Protein AF-A0AA39UEC3-F1 (afdb_monomer_lite)

Radius of gyration: 14.48 Å; chains: 1; bounding box: 34×29×35 Å

Foldseek 3Di:
DDPVVLVVVVVVQADPNDRPDPPDDFQWKQQLVVLAIDGVVVVDDLEEEAEPPVPDPVQWDWCQDVRHPSQFTFTDGPPDDPNVVSVVSVVVVRRIYHYVRVGQDDPGGNCVVVSVVD

Organism: NCBI:txid153914

Secondary structure (DSSP, 8-state):
--HHHHHHHHHHHEETTEE--TT---SEEEETTTTEEEEGGG--S-EEEE--TTS-GGGEEEEE-GGGTTSSEEEEETT--HHHHHHHHHHTT-SEEEEGGGSS----STTGGGGG--

pLDDT: mean 74.7, std 12.18, range [46.53, 94.25]

Structure (mmCIF, N/CA/C/O backbone):
data_AF-A0AA39UEC3-F1
#
_entry.id   AF-A0AA39UEC3-F1
#
loop_
_atom_site.group_PDB
_atom_site.id
_atom_site.type_symbol
_atom_site.label_atom_id
_atom_site.label_alt_id
_atom_site.label_comp_id
_atom_site.label_asym_id
_atom_site.label_entity_id
_atom_site.label_seq_id
_atom_site.pdbx_PDB_ins_code
_atom_site.Cartn_x
_atom_site.Cartn_y
_atom_site.Cartn_z
_atom_site.occupancy
_atom_site.B_iso_or_equiv
_atom_site.auth_seq_id
_atom_site.auth_comp_id
_atom_site.auth_asym_id
_atom_site.auth_atom_id
_atom_site.pdbx_PDB_model_num
ATOM 1 N N . MET A 1 1 ? 16.848 -2.852 -11.023 1.00 57.97 1 MET A N 1
ATOM 2 C CA . MET A 1 1 ? 16.134 -3.231 -12.263 1.00 57.97 1 MET A CA 1
ATOM 3 C C . MET A 1 1 ? 15.668 -1.946 -12.928 1.00 57.97 1 MET A C 1
ATOM 5 O O . MET A 1 1 ? 15.148 -1.088 -12.223 1.00 57.97 1 MET A O 1
ATOM 9 N N . ARG A 1 2 ? 15.930 -1.761 -14.227 1.00 65.50 2 ARG A N 1
ATOM 10 C CA . ARG A 1 2 ? 15.543 -0.544 -14.968 1.00 65.50 2 ARG A CA 1
ATOM 11 C C . ARG A 1 2 ? 14.029 -0.569 -15.239 1.00 65.50 2 ARG A C 1
ATOM 13 O O . ARG A 1 2 ? 13.478 -1.644 -15.451 1.00 65.50 2 ARG A O 1
ATOM 20 N N . GLU A 1 3 ? 13.353 0.582 -15.247 1.00 64.06 3 GLU A N 1
ATOM 21 C CA . GLU A 1 3 ? 11.885 0.683 -15.422 1.00 64.06 3 GLU A CA 1
ATOM 22 C C . GLU A 1 3 ? 11.361 -0.120 -16.630 1.00 64.06 3 GLU A C 1
ATOM 24 O O . GLU A 1 3 ? 10.384 -0.862 -16.533 1.00 64.06 3 GLU A O 1
ATOM 29 N N . GLU A 1 4 ? 12.069 -0.040 -17.760 1.00 64.88 4 GLU A N 1
ATOM 30 C CA . GLU A 1 4 ? 11.751 -0.786 -18.982 1.00 64.88 4 GLU A CA 1
ATOM 31 C C . GLU A 1 4 ? 11.859 -2.307 -18.818 1.00 64.88 4 GLU A C 1
ATOM 33 O O . GLU A 1 4 ? 11.086 -3.046 -19.424 1.00 64.88 4 GLU A O 1
ATOM 38 N N . GLU A 1 5 ? 12.804 -2.795 -18.014 1.00 67.81 5 GLU A N 1
ATOM 39 C CA . GLU A 1 5 ? 12.955 -4.227 -17.728 1.00 67.81 5 GLU A CA 1
ATOM 40 C C . GLU A 1 5 ? 11.812 -4.720 -16.843 1.00 67.81 5 GLU A C 1
ATOM 42 O O . GLU A 1 5 ? 11.275 -5.799 -17.088 1.00 67.81 5 GLU A O 1
ATOM 47 N N . GLY A 1 6 ? 11.389 -3.898 -15.875 1.00 66.00 6 GLY A N 1
ATOM 48 C CA . GLY A 1 6 ? 10.202 -4.149 -15.062 1.00 66.00 6 GLY A CA 1
ATOM 49 C C . GLY A 1 6 ? 8.944 -4.252 -15.925 1.00 66.00 6 GLY A C 1
ATOM 50 O O . GLY A 1 6 ? 8.229 -5.249 -15.850 1.00 66.00 6 GLY A O 1
ATOM 51 N N . ARG A 1 7 ? 8.709 -3.281 -16.818 1.00 65.19 7 ARG A N 1
ATOM 52 C CA . ARG A 1 7 ? 7.572 -3.312 -17.760 1.00 65.19 7 ARG A CA 1
ATOM 53 C C . ARG A 1 7 ? 7.614 -4.525 -18.700 1.00 65.19 7 ARG A C 1
ATOM 55 O O . ARG A 1 7 ? 6.593 -5.177 -18.899 1.00 65.19 7 ARG A O 1
ATOM 62 N N . LYS A 1 8 ? 8.788 -4.871 -19.245 1.00 69.19 8 LYS A N 1
ATOM 63 C CA . LYS A 1 8 ? 8.968 -6.053 -20.112 1.00 69.19 8 LYS A CA 1
ATOM 64 C C . LYS A 1 8 ? 8.734 -7.371 -19.371 1.00 69.19 8 LYS A C 1
ATOM 66 O O . LYS A 1 8 ? 8.179 -8.295 -19.959 1.00 69.19 8 LYS A O 1
ATOM 71 N N . MET A 1 9 ? 9.149 -7.465 -18.106 1.00 68.12 9 MET A N 1
ATOM 72 C CA . MET A 1 9 ? 8.862 -8.617 -17.247 1.00 68.12 9 MET A CA 1
ATOM 73 C C . MET A 1 9 ? 7.350 -8.766 -17.055 1.00 68.12 9 MET A C 1
ATOM 75 O O . MET A 1 9 ? 6.805 -9.833 -17.324 1.00 68.12 9 MET A O 1
ATOM 79 N N . TRP A 1 10 ? 6.654 -7.674 -16.738 1.00 62.91 10 TRP A N 1
ATOM 80 C CA . TRP A 1 10 ? 5.205 -7.682 -16.546 1.00 62.91 10 TRP A CA 1
ATOM 81 C C . TRP A 1 10 ? 4.393 -8.065 -17.784 1.00 62.91 10 TRP A C 1
ATOM 83 O O . TRP A 1 10 ? 3.437 -8.826 -17.654 1.00 62.91 10 TRP A O 1
ATOM 93 N N . GLY A 1 11 ? 4.807 -7.631 -18.977 1.00 63.53 11 GLY A N 1
ATOM 94 C CA . GLY A 1 11 ? 4.156 -8.022 -20.233 1.00 63.53 11 GLY A CA 1
ATOM 95 C C . GLY A 1 11 ? 4.302 -9.507 -20.598 1.00 63.53 11 GLY A C 1
ATOM 96 O O . GLY A 1 11 ? 3.562 -9.999 -21.439 1.00 63.53 11 GLY A O 1
ATOM 97 N N . ARG A 1 12 ? 5.245 -10.236 -19.984 1.00 64.88 12 ARG A N 1
ATOM 98 C CA . ARG A 1 12 ? 5.450 -11.683 -20.213 1.00 64.88 12 ARG A CA 1
ATOM 99 C C . ARG A 1 12 ? 4.743 -12.566 -19.187 1.00 64.88 12 ARG A C 1
ATOM 101 O O . ARG A 1 12 ? 4.506 -13.740 -19.451 1.00 64.88 12 ARG A O 1
ATOM 108 N N . VAL A 1 13 ? 4.462 -12.010 -18.013 1.00 62.03 13 VAL A N 1
ATOM 109 C CA . VAL A 1 13 ? 3.912 -12.726 -16.856 1.00 62.03 13 VAL A CA 1
ATOM 110 C C . VAL A 1 13 ? 2.395 -12.912 -16.956 1.00 62.03 13 VAL A C 1
ATOM 112 O O . VAL A 1 13 ? 1.859 -13.889 -16.431 1.00 62.03 13 VAL A O 1
ATOM 115 N N . LEU A 1 14 ? 1.705 -12.004 -17.650 1.00 63.31 14 LEU A N 1
ATOM 116 C CA . LEU A 1 14 ? 0.272 -12.095 -17.912 1.00 63.31 14 LEU A CA 1
ATOM 117 C C . LEU A 1 14 ? 0.031 -12.671 -19.305 1.00 63.31 14 LEU A C 1
ATOM 119 O O . LEU A 1 14 ? 0.352 -12.047 -20.312 1.00 63.31 14 LEU A O 1
ATOM 123 N N . VAL A 1 15 ? -0.551 -13.867 -19.361 1.00 62.66 15 VAL A N 1
ATOM 124 C CA . VAL A 1 15 ? -1.014 -14.486 -20.608 1.00 62.66 15 VAL A CA 1
ATOM 125 C C . VAL A 1 15 ? -2.502 -14.767 -20.449 1.00 62.66 15 VAL A C 1
ATOM 127 O O . VAL A 1 15 ? -2.882 -15.536 -19.567 1.00 62.66 15 VAL A O 1
ATOM 130 N N . HIS A 1 16 ? -3.341 -14.144 -21.282 1.00 59.75 16 HIS A N 1
ATOM 131 C CA . HIS A 1 16 ? -4.808 -14.215 -21.172 1.00 59.75 16 HIS A CA 1
ATOM 132 C C . HIS A 1 16 ? -5.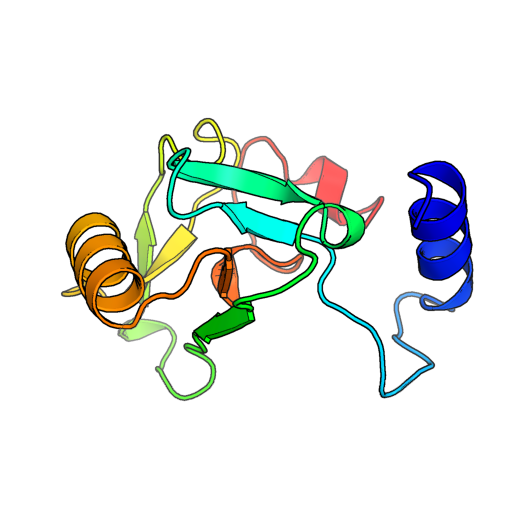312 -13.909 -19.744 1.00 59.75 16 HIS A C 1
ATOM 134 O O . HIS A 1 16 ? -6.045 -14.707 -19.159 1.00 59.75 16 HIS A O 1
ATOM 140 N N . ASP A 1 17 ? -4.838 -12.807 -19.148 1.00 59.66 17 ASP A N 1
ATOM 141 C CA . ASP A 1 17 ? -5.201 -12.334 -17.795 1.00 59.66 17 ASP A CA 1
ATOM 142 C C . ASP A 1 17 ? -4.878 -13.303 -16.645 1.00 59.66 17 ASP A C 1
ATOM 144 O O . ASP A 1 17 ? -5.354 -13.165 -15.512 1.00 59.66 17 ASP A O 1
ATOM 148 N N . ARG A 1 18 ? -4.035 -14.304 -16.915 1.00 56.81 18 ARG A N 1
ATOM 149 C CA . ARG A 1 18 ? -3.554 -15.264 -15.923 1.00 56.81 18 ARG A CA 1
ATOM 150 C C . ARG A 1 18 ? -2.068 -15.067 -15.694 1.00 56.81 18 ARG A C 1
ATOM 152 O O . ARG A 1 18 ? -1.284 -14.991 -16.638 1.00 56.81 18 ARG A O 1
ATOM 159 N N . MET A 1 19 ? -1.692 -15.039 -14.418 1.00 59.47 19 MET A N 1
ATOM 160 C CA . MET A 1 19 ? -0.294 -15.140 -14.018 1.00 59.47 19 MET A CA 1
ATOM 161 C C . MET A 1 19 ? 0.193 -16.545 -14.368 1.00 59.47 19 MET A C 1
ATOM 163 O O . MET A 1 19 ? -0.273 -17.526 -13.791 1.00 59.47 19 MET A O 1
ATOM 167 N N . THR A 1 20 ? 1.103 -16.650 -15.331 1.00 66.56 20 THR A N 1
ATOM 168 C CA . THR A 1 20 ? 1.677 -17.939 -15.750 1.00 66.56 20 THR A CA 1
ATOM 169 C C . THR A 1 20 ? 2.881 -18.344 -14.906 1.00 66.56 20 THR A C 1
ATOM 171 O O . THR A 1 20 ? 3.304 -19.498 -14.949 1.00 66.56 20 THR A O 1
ATOM 174 N N . THR A 1 21 ? 3.419 -17.413 -14.112 1.00 65.62 21 THR A N 1
ATOM 175 C CA . THR A 1 21 ? 4.611 -17.619 -13.289 1.00 65.62 21 THR A CA 1
ATOM 176 C C . THR A 1 21 ? 4.310 -17.510 -11.789 1.00 65.62 21 THR A C 1
ATOM 178 O O . THR A 1 21 ? 3.785 -16.487 -11.344 1.00 65.62 21 THR A O 1
ATOM 181 N N . PRO A 1 22 ? 4.701 -18.506 -10.972 1.00 62.78 22 PRO A N 1
ATOM 182 C CA . PRO A 1 22 ? 4.475 -18.485 -9.523 1.00 62.78 22 PRO A CA 1
ATOM 183 C C . PRO A 1 22 ? 5.329 -17.447 -8.774 1.00 62.78 22 PRO A C 1
ATOM 185 O O . PRO A 1 22 ? 4.993 -17.071 -7.657 1.00 62.78 22 PRO A O 1
ATOM 188 N N . HIS A 1 23 ? 6.406 -16.939 -9.381 1.00 68.31 23 HIS A N 1
ATOM 189 C CA . HIS A 1 23 ? 7.303 -15.935 -8.785 1.00 68.31 23 HIS A CA 1
ATOM 190 C C . HIS A 1 23 ? 7.086 -14.539 -9.362 1.00 68.31 23 HIS A C 1
ATOM 192 O O . HIS A 1 23 ? 8.030 -13.814 -9.672 1.0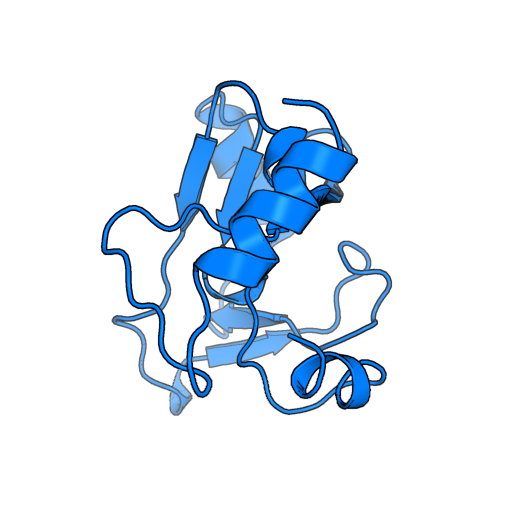0 68.31 23 HIS A O 1
ATOM 198 N N . THR A 1 24 ? 5.822 -14.178 -9.530 1.00 69.50 24 THR A N 1
ATOM 199 C CA . THR A 1 24 ? 5.439 -12.847 -9.983 1.00 69.50 24 THR A CA 1
ATOM 200 C C . THR A 1 24 ? 5.579 -11.876 -8.809 1.00 69.50 24 THR A C 1
ATOM 202 O O . THR A 1 24 ? 4.858 -12.036 -7.822 1.00 69.50 24 THR A O 1
ATOM 205 N N . PRO A 1 25 ? 6.506 -10.900 -8.853 1.00 71.88 25 PRO A N 1
ATOM 206 C CA . PRO A 1 25 ? 6.596 -9.900 -7.794 1.00 71.88 25 PRO A CA 1
ATOM 207 C C . PRO A 1 25 ? 5.315 -9.060 -7.764 1.00 71.88 25 PRO A C 1
ATOM 209 O O . PRO A 1 25 ? 4.583 -9.068 -8.738 1.00 71.88 25 PRO A O 1
ATOM 212 N N . PRO A 1 26 ? 4.999 -8.303 -6.711 1.00 75.00 26 PRO A N 1
ATOM 213 C CA . PRO A 1 26 ? 3.900 -7.341 -6.787 1.00 75.00 26 PRO A CA 1
ATOM 214 C C . PRO A 1 26 ? 4.219 -6.216 -7.785 1.00 75.00 26 PRO A C 1
ATOM 216 O O . PRO A 1 26 ? 5.382 -5.959 -8.074 1.00 75.00 26 PRO A O 1
ATOM 219 N N . ARG A 1 27 ? 3.213 -5.525 -8.342 1.00 75.56 27 ARG A N 1
ATOM 220 C CA . ARG A 1 27 ? 3.453 -4.354 -9.222 1.00 75.56 27 ARG A CA 1
ATOM 221 C C . ARG A 1 27 ? 3.705 -3.081 -8.441 1.00 75.56 27 ARG A C 1
ATOM 223 O O . ARG A 1 27 ? 4.516 -2.255 -8.856 1.00 75.56 27 ARG A O 1
ATOM 230 N N . ARG A 1 28 ? 2.992 -2.937 -7.328 1.00 79.88 28 ARG A N 1
ATOM 231 C CA . ARG A 1 28 ? 2.973 -1.752 -6.480 1.00 79.88 28 ARG A CA 1
ATOM 232 C C . ARG A 1 28 ? 3.441 -2.099 -5.082 1.00 79.88 28 ARG A C 1
ATOM 234 O O . ARG A 1 28 ? 3.113 -3.159 -4.555 1.00 79.88 28 ARG A O 1
ATOM 241 N N . MET A 1 29 ? 4.193 -1.178 -4.512 1.00 85.31 29 MET A N 1
ATOM 242 C CA . MET A 1 29 ? 4.684 -1.216 -3.147 1.00 85.31 29 MET A CA 1
ATOM 243 C C . MET A 1 29 ? 4.316 0.101 -2.481 1.00 85.31 29 MET A C 1
ATOM 245 O O . MET A 1 29 ? 4.346 1.155 -3.114 1.00 85.31 29 MET A O 1
ATOM 249 N N . TRP A 1 30 ? 3.985 0.048 -1.204 1.00 88.38 30 TRP A N 1
ATOM 250 C CA . TRP A 1 30 ? 3.886 1.220 -0.357 1.00 88.38 30 TRP A CA 1
ATOM 251 C C . TRP A 1 30 ? 5.277 1.576 0.149 1.00 88.38 30 TRP A C 1
ATOM 253 O O . TRP A 1 30 ? 5.886 0.803 0.884 1.00 88.38 30 TRP A O 1
ATOM 263 N N . ASP A 1 31 ? 5.783 2.729 -0.267 1.00 90.75 31 ASP A N 1
ATOM 264 C CA . ASP A 1 31 ? 6.942 3.375 0.339 1.00 90.75 31 ASP A CA 1
ATOM 265 C C . ASP A 1 31 ? 6.490 3.970 1.678 1.00 90.75 31 ASP A C 1
ATOM 267 O O . ASP A 1 31 ? 5.767 4.974 1.714 1.00 90.75 31 ASP A O 1
ATOM 271 N N . LEU A 1 32 ? 6.863 3.302 2.773 1.00 91.06 32 LEU A N 1
ATOM 272 C CA . LEU A 1 32 ? 6.427 3.660 4.121 1.00 91.06 32 LEU A CA 1
ATOM 273 C C . LEU A 1 32 ? 7.081 4.966 4.579 1.00 91.06 32 LEU A C 1
ATOM 275 O O . LEU A 1 32 ? 6.451 5.744 5.289 1.00 91.06 32 LEU A O 1
ATOM 279 N N . TYR A 1 33 ? 8.299 5.279 4.139 1.00 91.25 33 TYR A N 1
ATOM 280 C CA . TYR A 1 33 ? 8.968 6.526 4.515 1.00 91.25 33 TYR A CA 1
ATOM 281 C C . TYR A 1 33 ? 8.329 7.734 3.832 1.00 91.25 33 TYR A C 1
ATOM 283 O O . TYR A 1 33 ? 7.960 8.695 4.509 1.00 91.25 33 TYR A O 1
ATOM 291 N N . ALA A 1 34 ? 8.130 7.669 2.514 1.00 91.19 34 ALA A N 1
ATOM 292 C CA . ALA A 1 34 ? 7.538 8.765 1.746 1.00 91.19 34 ALA A CA 1
ATOM 293 C C . ALA A 1 34 ? 5.998 8.772 1.752 1.00 91.19 34 ALA A C 1
ATOM 295 O O . ALA A 1 34 ? 5.396 9.683 1.188 1.00 91.19 34 ALA A O 1
ATOM 296 N N . ASN A 1 35 ? 5.366 7.764 2.363 1.00 89.88 35 ASN A N 1
ATOM 297 C CA . ASN A 1 35 ? 3.919 7.545 2.383 1.00 89.88 35 ASN A CA 1
ATOM 298 C C . ASN A 1 35 ? 3.270 7.638 0.989 1.00 89.88 35 ASN A C 1
ATOM 300 O O . ASN A 1 35 ? 2.311 8.381 0.773 1.00 89.88 35 ASN A O 1
ATOM 304 N N . ARG A 1 36 ? 3.809 6.890 0.022 1.00 86.94 36 ARG A N 1
ATOM 305 C CA . ARG A 1 36 ? 3.319 6.887 -1.366 1.00 86.94 36 ARG A CA 1
ATOM 306 C C . ARG A 1 36 ? 3.356 5.499 -1.982 1.00 86.94 36 ARG A C 1
ATOM 308 O O . ARG A 1 36 ? 4.148 4.649 -1.583 1.00 86.94 36 ARG A O 1
ATOM 315 N N . VAL A 1 37 ? 2.549 5.289 -3.013 1.00 85.12 37 VAL A N 1
ATOM 316 C CA . VAL A 1 37 ? 2.638 4.083 -3.840 1.00 85.12 37 VAL A CA 1
ATOM 317 C C . VAL A 1 37 ? 3.747 4.238 -4.884 1.00 85.12 37 VAL A C 1
ATOM 319 O O . VAL A 1 37 ? 3.792 5.222 -5.619 1.00 85.12 37 VAL A O 1
ATOM 322 N N . VAL A 1 38 ? 4.632 3.247 -4.972 1.00 84.50 38 VAL A N 1
ATOM 323 C CA . VAL A 1 38 ? 5.707 3.148 -5.969 1.00 84.50 38 VAL A CA 1
ATOM 324 C C . VAL A 1 38 ? 5.633 1.819 -6.713 1.00 84.50 38 VAL A C 1
ATOM 326 O O . VAL A 1 38 ? 4.935 0.892 -6.306 1.00 84.50 38 VAL A O 1
ATOM 329 N N . LEU A 1 39 ? 6.368 1.708 -7.816 1.00 82.19 39 LEU A N 1
ATOM 330 C CA . LEU A 1 39 ? 6.477 0.461 -8.571 1.00 82.19 39 LEU A CA 1
ATOM 331 C C . LEU A 1 39 ? 7.493 -0.473 -7.905 1.00 82.19 39 LEU A C 1
ATOM 333 O O . LEU A 1 39 ? 8.504 -0.023 -7.370 1.00 82.19 39 LEU A O 1
ATOM 337 N N . TYR A 1 40 ? 7.245 -1.780 -7.948 1.00 80.19 40 TYR A N 1
ATOM 338 C CA . TYR A 1 40 ? 8.025 -2.768 -7.192 1.00 80.19 40 TYR A CA 1
ATOM 339 C C . TYR A 1 40 ? 9.531 -2.736 -7.435 1.00 80.19 40 TYR A C 1
ATOM 341 O O . TYR A 1 40 ? 10.297 -2.958 -6.504 1.00 80.19 40 TYR A O 1
ATOM 349 N N . TRP A 1 41 ? 9.984 -2.425 -8.651 1.00 80.56 41 TRP A N 1
ATOM 350 C CA . TRP A 1 41 ? 11.421 -2.383 -8.943 1.00 80.56 41 TRP A CA 1
ATOM 351 C C . TRP A 1 41 ? 12.169 -1.254 -8.222 1.00 80.56 41 TRP A C 1
ATOM 353 O O . TRP A 1 41 ? 13.398 -1.294 -8.195 1.00 80.56 41 TRP A O 1
ATOM 363 N N . VAL A 1 42 ? 11.449 -0.278 -7.654 1.00 82.94 42 VAL A N 1
ATOM 364 C CA . VAL A 1 42 ? 11.996 0.764 -6.769 1.00 82.94 42 VAL A CA 1
ATOM 365 C C . VAL A 1 42 ? 12.254 0.209 -5.359 1.00 82.94 42 VAL A C 1
ATOM 367 O O . VAL A 1 42 ? 13.162 0.664 -4.671 1.00 82.94 42 VAL A O 1
ATOM 370 N N . ALA A 1 43 ? 11.502 -0.811 -4.936 1.00 82.62 43 ALA A N 1
ATOM 371 C CA . ALA A 1 43 ? 11.618 -1.436 -3.622 1.00 82.62 43 ALA A CA 1
ATOM 372 C C . ALA A 1 43 ? 12.716 -2.516 -3.613 1.00 82.62 43 ALA A C 1
ATOM 374 O O . ALA A 1 43 ? 12.469 -3.697 -3.888 1.00 82.62 43 ALA A O 1
ATOM 375 N N . HIS A 1 44 ? 13.948 -2.105 -3.313 1.00 74.00 44 HIS A N 1
ATOM 376 C CA . HIS A 1 44 ? 15.122 -2.982 -3.340 1.00 74.00 44 HIS A CA 1
ATOM 377 C C . HIS A 1 44 ? 15.192 -3.946 -2.144 1.00 74.00 44 HIS A C 1
ATOM 379 O O . HIS A 1 44 ? 15.273 -5.160 -2.347 1.00 74.00 44 HIS A O 1
ATOM 385 N N . GLU A 1 45 ? 15.106 -3.422 -0.921 1.00 76.44 45 GLU A N 1
ATOM 386 C CA . GLU A 1 45 ? 15.293 -4.151 0.345 1.00 76.44 45 GLU A CA 1
ATOM 387 C C . GLU A 1 45 ? 14.214 -3.763 1.367 1.00 76.44 45 GLU A C 1
ATOM 389 O O . GLU A 1 45 ? 13.412 -2.874 1.100 1.00 76.44 45 GLU A O 1
ATOM 394 N N . GLY A 1 46 ? 14.142 -4.454 2.513 1.00 74.31 46 GLY A N 1
ATOM 395 C CA . GLY A 1 46 ? 13.190 -4.110 3.582 1.00 74.31 46 GLY A CA 1
ATOM 396 C C . GLY A 1 46 ? 11.722 -4.232 3.161 1.00 74.31 46 GLY A C 1
ATOM 397 O O . GLY A 1 46 ? 10.913 -3.360 3.479 1.00 74.31 46 GLY A O 1
ATOM 398 N N . ARG A 1 47 ? 11.402 -5.276 2.381 1.00 82.56 47 ARG A N 1
ATOM 399 C CA . ARG A 1 47 ? 10.054 -5.544 1.864 1.00 82.56 47 ARG A CA 1
ATOM 400 C C . ARG A 1 47 ? 9.276 -6.439 2.817 1.00 82.56 47 ARG A C 1
ATOM 402 O O . ARG A 1 47 ? 9.695 -7.566 3.069 1.00 82.56 47 ARG A O 1
ATOM 409 N N . CYS A 1 48 ? 8.102 -5.992 3.231 1.00 86.81 48 CYS A N 1
ATOM 410 C CA . CYS A 1 48 ? 7.153 -6.796 3.992 1.00 86.81 48 CYS A CA 1
ATOM 411 C C . CYS A 1 48 ? 5.865 -7.016 3.201 1.00 86.81 48 CYS A C 1
ATOM 413 O O . CYS A 1 48 ? 5.570 -6.274 2.268 1.00 86.81 48 CYS A O 1
ATOM 415 N N . ALA A 1 49 ? 5.102 -8.041 3.569 1.00 83.88 49 ALA A N 1
ATOM 416 C CA . ALA A 1 49 ? 3.792 -8.325 3.002 1.00 83.88 49 ALA A CA 1
ATOM 417 C C . ALA A 1 49 ? 2.729 -8.194 4.095 1.00 83.88 49 ALA A C 1
ATOM 419 O O . ALA A 1 49 ? 2.870 -8.775 5.167 1.00 83.88 49 ALA A O 1
ATOM 420 N N . ILE A 1 50 ? 1.666 -7.457 3.803 1.00 81.75 50 ILE A N 1
ATOM 421 C CA . ILE A 1 50 ? 0.480 -7.311 4.639 1.00 81.75 50 ILE A CA 1
ATOM 422 C C . ILE A 1 50 ? -0.684 -7.878 3.828 1.00 81.75 50 ILE A C 1
ATOM 424 O O . ILE A 1 50 ? -0.978 -7.404 2.728 1.00 81.75 50 ILE A O 1
ATOM 428 N N . SER A 1 51 ? -1.321 -8.926 4.348 1.00 78.06 51 SER A N 1
ATOM 429 C CA . SER A 1 51 ? -2.412 -9.621 3.665 1.00 78.06 51 SER A CA 1
ATOM 430 C C . SER A 1 51 ? -3.691 -9.582 4.489 1.00 78.06 51 SER A C 1
ATOM 432 O O . SER A 1 51 ? -3.685 -9.911 5.676 1.00 78.06 51 SER A O 1
ATOM 434 N N . HIS A 1 52 ? -4.793 -9.246 3.821 1.00 74.44 52 HIS A N 1
ATOM 435 C CA . HIS A 1 52 ? -6.150 -9.322 4.350 1.00 74.44 52 HIS A CA 1
ATOM 436 C C . HIS A 1 52 ? -6.909 -10.531 3.792 1.00 74.44 52 HIS A C 1
ATOM 438 O O . HIS A 1 52 ? -8.108 -10.649 4.015 1.00 74.44 52 HIS A O 1
ATOM 444 N N . ALA A 1 53 ? -6.231 -11.465 3.112 1.00 72.88 53 ALA A N 1
ATOM 445 C CA . ALA A 1 53 ? -6.855 -12.610 2.444 1.00 72.88 53 ALA A CA 1
ATOM 446 C C . ALA A 1 53 ? -7.706 -13.497 3.374 1.00 72.88 53 ALA A C 1
ATOM 448 O O . ALA A 1 53 ? -8.625 -14.161 2.905 1.00 72.88 53 ALA A O 1
ATOM 449 N N . TRP A 1 54 ? -7.420 -13.496 4.678 1.00 75.69 54 TRP A N 1
ATOM 450 C CA . TRP A 1 54 ? -8.161 -14.250 5.692 1.00 75.69 54 TRP A CA 1
ATOM 451 C C . TRP A 1 54 ? -9.357 -13.487 6.295 1.00 75.69 54 TRP A C 1
ATOM 453 O O . TRP A 1 54 ? -10.155 -14.087 7.009 1.00 75.69 54 TRP A O 1
ATOM 463 N N . VAL A 1 55 ? -9.488 -12.183 6.028 1.00 78.00 55 VAL A N 1
ATOM 464 C CA . VAL A 1 55 ? -10.544 -11.314 6.575 1.00 78.00 55 VAL A CA 1
ATOM 465 C C . VAL A 1 55 ? -11.788 -11.399 5.688 1.00 78.00 55 VAL A C 1
ATOM 467 O O . VAL A 1 55 ? -11.668 -11.292 4.472 1.00 78.00 55 VAL A O 1
ATOM 470 N N . ASP A 1 56 ? -1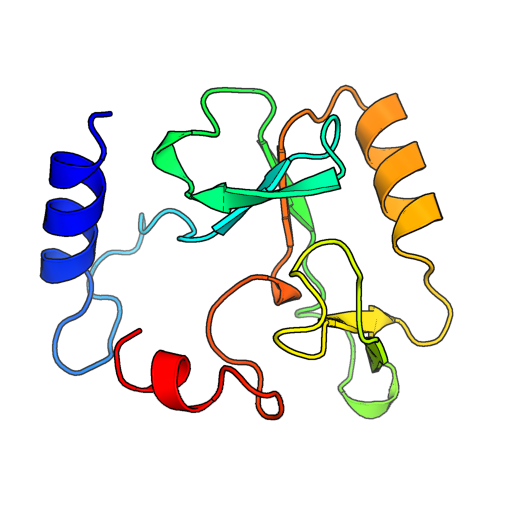2.980 -11.564 6.255 1.00 83.00 56 ASP A N 1
ATOM 471 C CA . ASP A 1 56 ? -14.249 -11.577 5.505 1.00 83.00 56 ASP A CA 1
ATOM 472 C C . ASP A 1 56 ? -14.539 -10.194 4.888 1.00 83.00 56 ASP A C 1
ATOM 474 O O . ASP A 1 56 ? -14.205 -9.170 5.480 1.00 83.00 56 ASP A O 1
ATOM 478 N N . GLU A 1 57 ? -15.165 -10.136 3.710 1.00 79.25 57 GLU A N 1
ATOM 479 C CA . GLU A 1 57 ? -15.532 -8.873 3.047 1.00 79.25 57 GLU A CA 1
ATOM 480 C C . GLU A 1 57 ? -16.371 -7.964 3.947 1.00 79.25 57 GLU A C 1
ATOM 482 O O . GLU A 1 57 ? -16.168 -6.751 3.960 1.00 79.25 57 GLU A O 1
ATOM 487 N N . LYS A 1 58 ? -17.264 -8.537 4.764 1.00 85.19 58 LYS A N 1
ATOM 488 C CA . LYS A 1 58 ? -18.098 -7.764 5.693 1.00 85.19 58 LYS A CA 1
ATOM 489 C C . LYS A 1 58 ? -17.290 -7.074 6.792 1.00 85.19 58 LYS A C 1
ATOM 491 O O . LYS A 1 58 ? -17.814 -6.158 7.417 1.00 85.19 58 LYS A O 1
ATOM 496 N N . ASP A 1 59 ? -16.061 -7.512 7.041 1.00 85.38 59 ASP A N 1
ATOM 497 C CA . ASP A 1 59 ? -15.167 -6.984 8.074 1.00 85.38 59 ASP A CA 1
ATOM 498 C C . ASP A 1 59 ? -14.083 -6.071 7.468 1.00 85.38 59 ASP A C 1
ATOM 500 O O . ASP A 1 59 ? -13.265 -5.486 8.186 1.00 85.38 59 ASP A O 1
ATOM 504 N N . ARG A 1 60 ? -14.112 -5.895 6.140 1.00 83.25 60 ARG A N 1
ATOM 505 C CA . ARG A 1 60 ? -13.307 -4.926 5.396 1.00 83.25 60 ARG A CA 1
ATOM 506 C C . ARG A 1 60 ? -14.106 -3.635 5.182 1.00 83.25 60 ARG A C 1
ATOM 508 O O . ARG A 1 60 ? -15.333 -3.642 5.084 1.00 83.25 60 ARG A O 1
ATOM 515 N N . GLY A 1 61 ? -13.410 -2.509 5.152 1.00 79.75 61 GLY A N 1
ATOM 516 C CA . GLY A 1 61 ? -13.944 -1.186 4.862 1.00 79.75 61 GLY A CA 1
ATOM 517 C C . GLY A 1 61 ? -13.061 -0.474 3.848 1.00 79.75 61 GLY A C 1
ATOM 518 O O . GLY A 1 61 ? -11.842 -0.481 3.974 1.00 79.75 61 GLY A O 1
ATOM 519 N N . ASP A 1 62 ? -13.682 0.139 2.848 1.00 78.81 62 ASP A N 1
ATOM 520 C CA . ASP A 1 62 ? -12.999 0.841 1.765 1.00 78.81 62 ASP A CA 1
ATOM 521 C C . ASP A 1 62 ? -12.639 2.273 2.171 1.00 78.81 62 ASP A C 1
ATOM 523 O O . ASP A 1 62 ? -13.514 3.112 2.399 1.00 78.81 62 ASP A O 1
ATOM 527 N N . VAL A 1 63 ? -11.341 2.572 2.247 1.00 79.12 63 VAL A N 1
ATOM 528 C CA . VAL A 1 63 ? -10.836 3.881 2.678 1.00 79.12 63 VAL A CA 1
ATOM 529 C C . VAL A 1 63 ? -10.145 4.595 1.522 1.00 79.12 63 VAL A C 1
ATOM 531 O O . VAL A 1 63 ? -9.208 4.086 0.913 1.00 79.12 63 VAL A O 1
ATOM 534 N N . MET A 1 64 ? -10.572 5.821 1.222 1.00 81.19 64 MET A N 1
ATOM 535 C CA . MET A 1 64 ? -9.877 6.675 0.254 1.00 81.19 64 MET A CA 1
ATOM 536 C C . MET A 1 64 ? -8.633 7.283 0.899 1.00 81.19 64 MET A C 1
ATOM 538 O O . MET A 1 64 ? -8.742 8.087 1.825 1.00 81.19 64 MET A O 1
ATOM 542 N N . THR A 1 65 ? -7.449 6.950 0.387 1.00 77.38 65 THR A N 1
ATOM 543 C CA . THR A 1 65 ? -6.184 7.353 1.018 1.00 77.38 65 THR A CA 1
ATOM 544 C C . THR A 1 65 ? -5.457 8.429 0.213 1.00 77.38 65 THR A C 1
ATOM 546 O O . THR A 1 65 ? -5.474 8.417 -1.018 1.00 77.38 65 THR A O 1
ATOM 549 N N . PRO A 1 66 ? -4.762 9.376 0.863 1.00 79.19 66 PRO A N 1
ATOM 550 C CA . PRO A 1 66 ? -3.818 10.249 0.168 1.00 79.19 66 PRO A CA 1
ATOM 551 C C . PRO A 1 66 ? -2.632 9.484 -0.441 1.00 79.19 66 PRO A C 1
ATOM 553 O O . PRO A 1 66 ? -2.070 9.932 -1.437 1.00 79.19 66 PRO A O 1
ATOM 556 N N . THR A 1 67 ? -2.279 8.320 0.114 1.00 80.00 67 THR A N 1
ATOM 557 C CA . THR A 1 67 ? -1.141 7.480 -0.296 1.00 80.00 67 THR A CA 1
ATOM 558 C C . THR A 1 67 ? -1.184 7.080 -1.773 1.00 80.00 67 THR A C 1
ATOM 560 O O . THR A 1 67 ? -0.142 7.026 -2.430 1.00 80.00 67 THR A O 1
ATOM 563 N N . ASN A 1 68 ? -2.380 6.833 -2.317 1.00 74.44 68 ASN A N 1
ATOM 564 C CA . ASN A 1 68 ? -2.602 6.565 -3.742 1.00 74.44 68 ASN A CA 1
ATOM 565 C C . ASN A 1 68 ? -3.223 7.761 -4.492 1.00 74.44 68 ASN A C 1
ATOM 567 O O . ASN A 1 68 ? -3.828 7.591 -5.551 1.00 74.44 68 ASN A O 1
ATOM 571 N N . GLY A 1 69 ? -3.125 8.970 -3.928 1.00 77.12 69 GLY A N 1
ATOM 572 C CA . GLY A 1 69 ? -3.714 10.180 -4.499 1.00 77.12 69 GLY A CA 1
ATO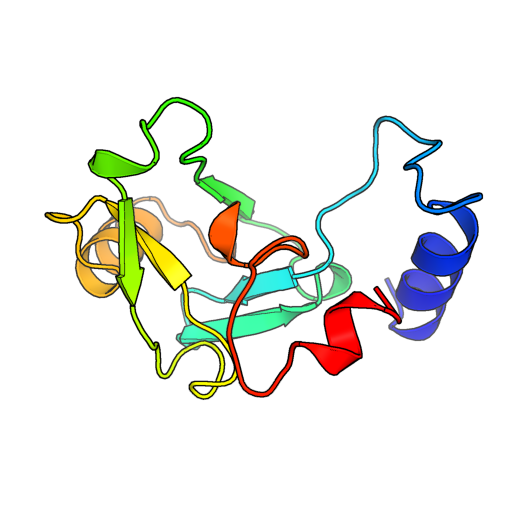M 573 C C . GLY A 1 69 ? -5.244 10.166 -4.546 1.00 77.12 69 GLY A C 1
ATOM 574 O O . GLY A 1 69 ? -5.823 10.872 -5.367 1.00 77.12 69 GLY A O 1
ATOM 575 N N . LYS A 1 70 ? -5.906 9.361 -3.702 1.00 76.19 70 LYS A N 1
ATOM 576 C CA . LYS A 1 70 ? -7.352 9.092 -3.745 1.00 76.19 70 LYS A CA 1
ATOM 577 C C . LYS A 1 70 ? -7.812 8.544 -5.105 1.00 76.19 70 LYS A C 1
ATOM 579 O O . LYS A 1 70 ? -8.937 8.803 -5.532 1.00 76.19 70 LYS A O 1
ATOM 584 N N . GLY A 1 71 ? -6.946 7.811 -5.805 1.00 73.19 71 GLY A N 1
ATOM 585 C CA . GLY A 1 71 ? -7.263 7.229 -7.112 1.00 73.19 71 GLY A CA 1
ATOM 586 C C . GLY A 1 71 ? -8.253 6.063 -7.030 1.00 73.19 71 GLY A C 1
ATOM 587 O O . GLY A 1 71 ? -9.080 5.890 -7.926 1.00 73.19 71 GLY A O 1
ATOM 588 N N . TRP A 1 72 ? -8.187 5.293 -5.943 1.00 74.50 72 TRP A N 1
ATOM 589 C CA . TRP A 1 72 ? -9.041 4.136 -5.662 1.00 74.50 72 TRP A CA 1
ATOM 590 C C . TRP A 1 72 ? -9.203 3.938 -4.139 1.00 74.50 72 TRP A C 1
ATOM 592 O O . TRP A 1 72 ? -8.354 4.422 -3.378 1.00 74.50 72 TRP A O 1
ATOM 602 N N . PRO A 1 73 ? -10.282 3.292 -3.666 1.00 76.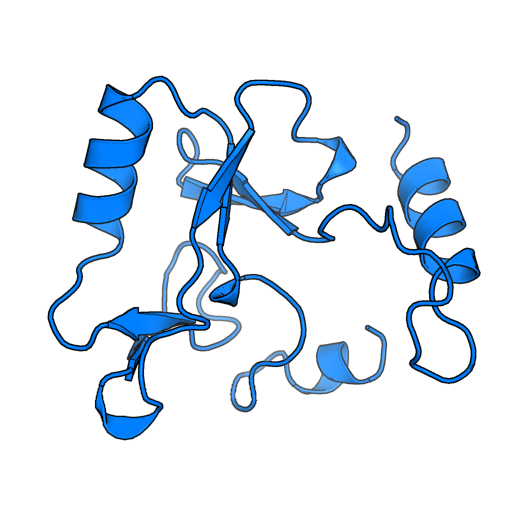50 73 PRO A N 1
ATOM 603 C CA . PRO A 1 73 ? -10.419 2.904 -2.271 1.00 76.50 73 PRO A CA 1
ATOM 604 C C . PRO A 1 73 ? -9.418 1.806 -1.924 1.00 76.50 73 PRO A C 1
ATOM 606 O O . PRO A 1 73 ? -9.105 0.963 -2.753 1.00 76.50 73 PRO A O 1
ATOM 609 N N . VAL A 1 74 ? -8.915 1.835 -0.695 1.00 77.44 74 VAL A N 1
ATOM 610 C CA . VAL A 1 74 ? -8.020 0.838 -0.115 1.00 77.44 74 VAL A CA 1
ATOM 611 C C . VAL A 1 74 ? -8.820 0.105 0.969 1.00 77.44 74 VAL A C 1
ATOM 613 O O . VAL A 1 74 ? -9.126 0.729 1.984 1.00 77.44 74 VAL A O 1
ATOM 616 N N . PRO A 1 75 ? -9.205 -1.167 0.793 1.00 76.88 75 PRO A N 1
ATOM 617 C CA . PRO A 1 75 ? -9.863 -1.949 1.813 1.00 76.88 75 PRO A CA 1
ATOM 618 C C . PRO A 1 75 ? -8.907 -2.184 2.965 1.00 76.88 75 PRO A C 1
ATOM 620 O O . PRO A 1 75 ? -7.806 -2.703 2.820 1.00 76.88 75 PRO A O 1
ATOM 623 N N . VAL A 1 76 ? -9.358 -1.799 4.135 1.00 79.31 76 VAL A N 1
ATOM 624 C CA . VAL A 1 76 ? -8.681 -1.987 5.408 1.00 79.31 76 VAL A CA 1
ATOM 625 C C . VAL A 1 76 ? -9.638 -2.773 6.291 1.00 79.31 76 VAL A C 1
ATOM 627 O O . VAL A 1 76 ? -10.831 -2.851 6.004 1.00 79.31 76 VAL A O 1
ATOM 630 N N . LEU A 1 77 ? -9.162 -3.387 7.369 1.00 81.56 77 LEU A N 1
ATOM 631 C CA . LEU A 1 77 ? -10.099 -3.836 8.404 1.00 81.56 77 LEU A CA 1
ATOM 632 C C . LEU A 1 77 ? -10.891 -2.619 8.897 1.00 81.56 77 LEU A C 1
ATOM 634 O O . LEU A 1 77 ? -10.312 -1.548 9.051 1.00 81.56 77 LEU A O 1
ATOM 638 N N . LYS A 1 78 ? -12.196 -2.776 9.141 1.00 81.56 78 LYS A N 1
ATOM 639 C CA . LYS A 1 78 ? -13.073 -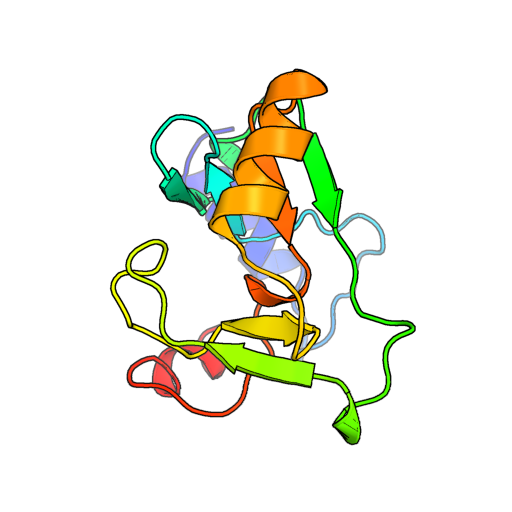1.658 9.544 1.00 81.56 78 LYS A CA 1
ATOM 640 C C . LYS A 1 78 ? -12.556 -0.862 10.746 1.00 81.56 78 LYS A C 1
ATOM 642 O O . LYS A 1 78 ? -12.782 0.341 10.812 1.00 81.56 78 LYS A O 1
ATOM 647 N N . ASP A 1 79 ? -11.833 -1.532 11.637 1.00 80.19 79 ASP A N 1
ATOM 648 C CA . ASP A 1 79 ? -11.266 -0.949 12.853 1.00 80.19 79 ASP A CA 1
ATOM 649 C C . ASP A 1 79 ? -9.749 -0.691 12.754 1.00 80.19 79 ASP A C 1
ATOM 651 O O . ASP A 1 79 ? -9.109 -0.364 13.752 1.00 80.19 79 ASP A O 1
ATOM 655 N N . ALA A 1 80 ? -9.146 -0.864 11.573 1.00 81.06 80 ALA A N 1
ATOM 656 C CA . ALA A 1 80 ? -7.723 -0.630 11.359 1.00 81.06 80 ALA A CA 1
ATOM 657 C C . ALA A 1 80 ? -7.454 0.735 10.724 1.00 81.06 80 ALA A C 1
ATOM 659 O O . ALA A 1 80 ? -8.110 1.149 9.770 1.00 81.06 80 ALA A O 1
ATOM 660 N N . ASP A 1 81 ? -6.410 1.391 11.221 1.00 84.38 81 ASP A N 1
ATOM 661 C CA . ASP A 1 81 ? -5.901 2.650 10.691 1.00 84.38 81 ASP A CA 1
ATOM 662 C C . ASP A 1 81 ? -4.598 2.397 9.920 1.00 84.38 81 ASP A C 1
ATOM 664 O O . ASP A 1 81 ? -3.648 1.808 10.446 1.00 84.38 81 ASP A O 1
ATOM 668 N N . LEU A 1 82 ? -4.544 2.852 8.667 1.00 82.75 82 LEU A N 1
ATOM 669 C CA . LEU A 1 82 ? -3.346 2.747 7.839 1.00 82.75 82 LEU A CA 1
ATOM 670 C C . LEU A 1 82 ? -2.166 3.521 8.432 1.00 82.75 82 LEU A C 1
ATOM 672 O O . LEU A 1 82 ? -1.036 3.062 8.297 1.00 82.75 82 LEU A O 1
ATOM 676 N N . ASP A 1 83 ? -2.389 4.637 9.123 1.00 87.94 83 ASP A N 1
ATOM 677 C CA . ASP A 1 83 ? -1.300 5.387 9.752 1.00 87.94 83 ASP A CA 1
ATOM 678 C C . ASP A 1 83 ? -0.710 4.631 10.955 1.00 87.94 83 ASP A C 1
ATOM 680 O O . ASP A 1 83 ? 0.511 4.635 11.154 1.00 87.94 83 ASP A O 1
ATOM 684 N N . LEU A 1 84 ? -1.543 3.899 11.705 1.00 89.69 84 LEU A N 1
ATOM 685 C CA . LEU A 1 84 ? -1.074 2.991 12.758 1.00 89.69 84 LEU A CA 1
ATOM 686 C C . LEU A 1 84 ? -0.315 1.807 12.161 1.00 89.69 84 LEU A C 1
ATOM 688 O O . LEU A 1 84 ? 0.802 1.528 12.589 1.00 89.69 84 LEU A O 1
ATOM 692 N N . ILE A 1 85 ? -0.862 1.168 11.121 1.00 87.62 85 ILE A N 1
ATOM 693 C CA . ILE A 1 85 ? -0.175 0.088 10.398 1.00 87.62 85 ILE A CA 1
ATOM 694 C C . ILE A 1 85 ? 1.189 0.577 9.906 1.00 87.62 85 ILE A C 1
ATOM 696 O O . ILE A 1 85 ? 2.199 -0.082 10.126 1.00 87.62 85 ILE A O 1
ATOM 700 N N . ARG A 1 86 ? 1.251 1.753 9.279 1.00 90.25 86 ARG A N 1
ATOM 701 C CA . ARG A 1 86 ? 2.501 2.354 8.807 1.00 90.25 86 ARG A CA 1
ATOM 702 C C . ARG A 1 86 ? 3.501 2.541 9.944 1.00 90.25 86 ARG A C 1
ATOM 704 O O . ARG A 1 86 ? 4.670 2.210 9.769 1.00 90.25 86 ARG A O 1
ATOM 711 N N . THR A 1 87 ? 3.048 3.072 11.077 1.00 93.56 87 THR A N 1
ATOM 712 C CA . THR A 1 87 ? 3.888 3.308 12.258 1.00 93.56 87 THR A CA 1
ATOM 713 C C . THR A 1 87 ? 4.471 2.000 12.786 1.00 93.56 87 THR A C 1
ATOM 715 O O . THR A 1 87 ? 5.681 1.908 12.971 1.00 93.56 87 THR A O 1
ATOM 718 N N . GLU A 1 88 ? 3.647 0.963 12.937 1.00 92.94 88 GLU A N 1
ATOM 719 C CA . GLU A 1 88 ? 4.106 -0.359 13.376 1.00 92.94 88 GLU A CA 1
ATOM 720 C C . GLU A 1 88 ? 5.100 -0.979 12.389 1.00 92.94 88 GLU A C 1
ATOM 722 O O . GLU A 1 88 ? 6.145 -1.496 12.780 1.00 92.94 88 GLU A O 1
ATOM 727 N N . MET A 1 89 ? 4.841 -0.866 11.086 1.00 91.06 89 MET A N 1
ATOM 728 C CA . MET A 1 89 ? 5.751 -1.381 10.062 1.00 91.06 89 MET A CA 1
ATOM 729 C C . MET A 1 89 ? 7.101 -0.650 10.076 1.00 91.06 89 MET A C 1
ATOM 731 O O . MET A 1 89 ? 8.143 -1.292 9.954 1.00 91.06 89 MET A O 1
ATOM 735 N N . LEU A 1 90 ? 7.101 0.672 10.276 1.00 92.69 90 LEU A N 1
ATOM 736 C CA . LEU A 1 90 ? 8.326 1.464 10.428 1.00 92.69 90 LEU A CA 1
ATOM 737 C C . LEU A 1 90 ? 9.097 1.094 11.705 1.00 92.69 90 LEU A C 1
ATOM 739 O O . LEU A 1 90 ? 10.323 1.020 11.662 1.00 92.69 90 LEU A O 1
ATOM 743 N N . ASN A 1 91 ? 8.403 0.805 12.811 1.00 94.25 91 ASN A N 1
ATOM 744 C CA . ASN A 1 91 ? 9.025 0.308 14.047 1.00 94.25 91 ASN A CA 1
ATOM 745 C C . ASN A 1 91 ? 9.694 -1.064 13.853 1.00 94.25 91 ASN A C 1
ATOM 747 O O . ASN A 1 91 ? 10.675 -1.373 14.524 1.00 94.25 91 ASN A O 1
ATOM 751 N N . HIS A 1 92 ? 9.195 -1.865 12.909 1.00 91.00 92 HIS A N 1
ATOM 752 C CA . HIS A 1 92 ? 9.796 -3.126 12.471 1.00 91.00 92 HIS A CA 1
ATOM 753 C C . HIS A 1 92 ? 10.833 -2.967 11.343 1.00 91.00 92 HIS A C 1
ATOM 755 O O . HIS A 1 92 ? 11.179 -3.949 10.687 1.00 91.00 92 HIS A O 1
ATOM 761 N N . GLU A 1 93 ? 11.329 -1.747 11.107 1.00 90.94 93 GLU A N 1
ATOM 762 C CA . GLU A 1 93 ? 12.345 -1.423 10.094 1.00 90.94 93 GLU A CA 1
ATOM 763 C C . GLU A 1 93 ? 11.919 -1.742 8.645 1.00 90.94 93 GLU A C 1
ATOM 765 O O . GLU A 1 93 ? 12.749 -1.827 7.733 1.00 90.94 93 GLU A O 1
ATOM 770 N N . ALA A 1 94 ? 10.614 -1.883 8.390 1.00 91.19 94 ALA A N 1
ATOM 771 C CA . ALA A 1 94 ? 10.106 -2.060 7.039 1.00 91.19 94 ALA A CA 1
ATOM 772 C C . ALA A 1 94 ? 10.210 -0.739 6.265 1.00 91.19 94 ALA A C 1
ATOM 774 O O . ALA A 1 94 ? 9.673 0.292 6.670 1.00 91.19 94 ALA A O 1
ATOM 775 N N . GLN A 1 95 ? 10.866 -0.774 5.105 1.00 92.19 95 GLN A N 1
ATOM 776 C CA . GLN A 1 95 ? 10.947 0.379 4.201 1.00 92.19 95 GLN A CA 1
ATOM 777 C C . GLN A 1 95 ? 9.813 0.362 3.180 1.00 92.19 95 GLN A C 1
ATOM 779 O O . GLN A 1 95 ? 9.230 1.398 2.857 1.00 92.19 95 GLN A O 1
ATOM 784 N N . TYR A 1 96 ? 9.486 -0.835 2.693 1.00 90.12 96 TYR A N 1
ATOM 785 C CA . TYR A 1 96 ? 8.456 -1.042 1.693 1.00 90.12 96 TYR A CA 1
ATOM 786 C C . TYR A 1 96 ? 7.487 -2.120 2.158 1.00 90.12 96 TYR A C 1
ATOM 788 O O . TYR A 1 96 ? 7.895 -3.202 2.574 1.00 90.12 96 TYR A O 1
ATOM 796 N N . ALA A 1 97 ? 6.194 -1.871 2.013 1.00 89.44 97 ALA A N 1
ATOM 797 C CA . ALA A 1 97 ? 5.173 -2.879 2.252 1.00 89.44 97 ALA A CA 1
ATOM 798 C C . ALA A 1 97 ? 4.431 -3.189 0.955 1.00 89.44 97 ALA A C 1
ATOM 800 O O . ALA A 1 97 ? 3.930 -2.299 0.270 1.00 89.44 97 ALA A O 1
ATOM 801 N N . TRP A 1 98 ? 4.344 -4.465 0.607 1.00 83.81 98 TRP A N 1
ATOM 802 C CA . TRP A 1 98 ? 3.269 -4.934 -0.239 1.00 83.81 98 TRP A CA 1
ATOM 803 C C . TRP A 1 98 ? 2.037 -5.068 0.636 1.00 83.81 98 TRP A C 1
ATOM 805 O O . TRP A 1 98 ? 2.045 -5.792 1.626 1.00 83.81 98 TRP A O 1
ATOM 815 N N . LEU A 1 99 ? 0.988 -4.367 0.264 1.00 74.56 99 LEU A N 1
ATOM 816 C CA . LEU A 1 99 ? -0.308 -4.482 0.890 1.00 74.56 99 LEU A CA 1
ATOM 817 C C . LEU A 1 99 ? -1.198 -5.125 -0.175 1.00 74.56 99 LEU A C 1
ATOM 819 O O . LEU A 1 99 ? -1.216 -4.615 -1.300 1.00 74.56 99 LEU A O 1
ATOM 823 N N . ASP A 1 100 ? -1.882 -6.241 0.126 1.00 69.69 100 ASP A N 1
ATOM 824 C CA . ASP A 1 100 ? -2.692 -6.940 -0.901 1.00 69.69 100 ASP A CA 1
ATOM 825 C C . ASP A 1 100 ? -3.669 -5.978 -1.594 1.00 69.69 100 ASP A C 1
ATOM 827 O O . ASP A 1 100 ? -3.913 -6.061 -2.800 1.00 69.69 100 ASP A O 1
ATOM 831 N N . VAL A 1 101 ? -4.050 -4.947 -0.840 1.00 55.69 101 VAL A N 1
ATOM 832 C CA . VAL A 1 101 ? -5.009 -3.920 -1.192 1.00 55.69 101 VAL A CA 1
ATOM 833 C C . VAL A 1 101 ? -4.441 -2.742 -1.993 1.00 55.69 101 VAL A C 1
ATOM 835 O O . VAL A 1 101 ? -5.164 -1.844 -2.403 1.00 55.69 101 VAL A O 1
ATOM 838 N N . LEU A 1 102 ? -3.137 -2.747 -2.276 1.00 57.69 102 LEU A N 1
ATOM 839 C CA . LEU A 1 102 ? -2.504 -1.846 -3.247 1.00 57.69 102 LEU A CA 1
ATOM 840 C C . LEU A 1 102 ? -2.224 -2.544 -4.588 1.00 57.69 102 LEU A C 1
ATOM 842 O O . LEU A 1 102 ? -1.639 -1.934 -5.489 1.00 57.69 102 LEU A O 1
ATOM 846 N N . CYS A 1 103 ? -2.638 -3.809 -4.736 1.00 60.81 103 CYS A N 1
ATOM 847 C CA . CYS A 1 103 ? -2.580 -4.572 -5.979 1.00 60.81 103 CYS A CA 1
ATOM 848 C C . CYS A 1 103 ? -3.958 -4.773 -6.644 1.00 60.81 103 CYS A C 1
ATOM 850 O O . CYS A 1 103 ? -5.024 -4.536 -6.086 1.00 60.81 103 CYS A O 1
ATOM 852 N N . LEU A 1 104 ? -3.878 -5.163 -7.913 1.00 50.16 104 LEU A N 1
ATOM 853 C CA . LEU A 1 104 ? -4.786 -4.855 -9.020 1.00 50.16 104 LEU A CA 1
ATOM 854 C C . LEU A 1 104 ? -6.049 -5.705 -9.086 1.00 50.16 104 LEU A C 1
ATOM 856 O O . LEU A 1 104 ? -6.207 -6.455 -10.041 1.00 50.16 104 LEU A O 1
ATOM 860 N N . ARG A 1 105 ? -6.944 -5.654 -8.099 1.00 51.03 105 ARG A N 1
ATOM 861 C CA . ARG A 1 105 ? -8.288 -6.261 -8.247 1.00 51.03 105 ARG A CA 1
ATOM 862 C C . ARG A 1 105 ? -9.402 -5.524 -7.519 1.00 51.03 105 ARG A C 1
ATOM 864 O O . ARG A 1 105 ? -10.467 -6.095 -7.307 1.00 51.03 105 ARG A O 1
ATOM 871 N N . GLN A 1 106 ? -9.176 -4.278 -7.134 1.00 56.53 106 GLN A N 1
ATOM 872 C CA . GLN A 1 106 ? -10.166 -3.557 -6.343 1.00 56.53 106 GLN A CA 1
ATOM 873 C C . GLN A 1 106 ? -11.166 -2.907 -7.269 1.00 56.53 106 GLN A C 1
ATOM 875 O O . GLN A 1 106 ? -10.773 -2.239 -8.218 1.00 56.53 106 GLN A O 1
ATOM 880 N N . GLN A 1 107 ? -12.437 -3.210 -7.029 1.00 55.56 107 GLN A N 1
ATOM 881 C CA . GLN A 1 107 ? -13.544 -2.575 -7.715 1.00 55.56 107 GLN A CA 1
ATOM 882 C C . GLN A 1 107 ? -13.865 -1.249 -7.030 1.00 55.56 107 GLN A C 1
ATOM 884 O O . GLN A 1 107 ? -13.912 -1.163 -5.806 1.00 55.56 107 GLN A O 1
ATOM 889 N N . GLY A 1 108 ? -14.162 -0.245 -7.838 1.00 57.38 108 GLY A N 1
ATOM 890 C CA . GLY A 1 108 ? -14.457 1.109 -7.408 1.00 57.38 108 GLY A CA 1
ATOM 891 C C . GLY A 1 108 ? -13.223 2.006 -7.470 1.00 57.38 108 GLY A C 1
ATOM 892 O O . GLY A 1 108 ? -12.126 1.630 -7.082 1.00 57.38 108 GLY A O 1
ATOM 893 N N . GLY A 1 109 ? -13.411 3.237 -7.946 1.00 64.31 109 GLY A N 1
ATOM 894 C CA . GLY A 1 109 ? -12.368 4.261 -8.004 1.00 64.31 109 GLY A CA 1
ATOM 895 C C . GLY A 1 109 ? -12.293 4.973 -9.352 1.00 64.31 109 GLY A C 1
ATOM 896 O O . GLY A 1 109 ? -12.800 4.509 -10.369 1.00 64.31 109 GLY A O 1
ATOM 897 N N . ASN A 1 110 ? -11.608 6.114 -9.377 1.00 57.84 110 ASN A N 1
ATOM 898 C CA . ASN A 1 110 ? -11.380 6.877 -10.609 1.00 57.84 110 ASN A CA 1
ATOM 899 C C . ASN A 1 110 ? -10.383 6.166 -11.554 1.00 57.84 110 ASN A C 1
ATOM 901 O O . ASN A 1 110 ? -10.295 6.492 -12.738 1.00 57.84 110 ASN A O 1
ATOM 905 N N . GLY A 1 111 ? -9.646 5.178 -11.035 1.00 56.28 111 GLY A N 1
ATOM 906 C CA . GLY A 1 111 ? -8.683 4.348 -11.760 1.00 56.28 111 GLY A CA 1
ATOM 907 C C . GLY A 1 111 ? -9.231 3.039 -12.334 1.00 56.28 111 GLY A C 1
ATOM 908 O O . GLY A 1 111 ? -8.432 2.260 -12.832 1.00 56.28 111 GLY A O 1
ATOM 909 N N . GLU A 1 112 ? -10.546 2.782 -12.308 1.00 59.88 112 GLU A N 1
ATOM 910 C CA . GLU A 1 112 ? -11.139 1.524 -12.819 1.00 59.88 112 GLU A CA 1
ATOM 911 C C . GLU A 1 112 ? -10.718 1.169 -14.252 1.00 59.88 112 GLU A C 1
ATOM 913 O O . GLU A 1 112 ? -10.569 0.001 -14.592 1.00 59.88 112 GLU A O 1
ATOM 918 N N . HIS A 1 113 ? -10.497 2.170 -15.106 1.00 56.78 113 HIS A N 1
ATOM 919 C CA . HIS A 1 113 ? -10.018 1.954 -16.473 1.00 56.78 113 HIS A CA 1
ATOM 920 C C . HIS A 1 113 ? -8.611 1.336 -16.515 1.00 56.78 113 HIS A C 1
ATOM 922 O O . HIS A 1 113 ? -8.325 0.538 -17.404 1.00 56.78 113 HIS A O 1
ATOM 928 N N . LEU A 1 114 ? -7.761 1.642 -15.527 1.00 53.31 114 LEU A N 1
ATOM 929 C CA . LEU A 1 114 ? -6.431 1.051 -15.396 1.00 53.31 114 LEU A CA 1
ATOM 930 C C . LEU A 1 114 ? -6.519 -0.440 -15.071 1.00 53.31 114 LEU A C 1
ATOM 932 O O . LEU A 1 114 ? -5.610 -1.158 -15.451 1.00 53.31 114 LEU A O 1
ATOM 936 N N . ARG A 1 115 ? -7.629 -0.921 -14.484 1.00 58.12 115 ARG A N 1
ATOM 937 C CA . ARG A 1 115 ? -7.889 -2.347 -14.206 1.00 58.12 115 ARG A CA 1
ATOM 938 C C . ARG A 1 115 ? -7.902 -3.215 -15.472 1.00 58.12 115 ARG A C 1
ATOM 940 O O . ARG A 1 115 ? -7.705 -4.420 -15.377 1.00 58.12 115 ARG A O 1
ATOM 947 N N . LEU A 1 116 ? -8.203 -2.631 -16.638 1.00 51.84 116 LEU A N 1
ATOM 948 C CA . LEU A 1 116 ? -8.233 -3.329 -17.934 1.00 51.84 116 LEU A CA 1
ATOM 949 C C . LEU A 1 116 ? -6.860 -3.374 -18.618 1.00 51.84 116 LEU A C 1
ATOM 951 O O . LEU A 1 116 ? -6.619 -4.250 -19.442 1.00 51.84 116 LEU A O 1
ATOM 955 N N . GLU A 1 117 ? -5.975 -2.433 -18.289 1.00 46.53 117 GLU A N 1
ATOM 956 C CA . GLU A 1 117 ? -4.597 -2.366 -18.798 1.00 46.53 117 GLU A CA 1
ATOM 957 C C . GLU A 1 117 ? -3.602 -3.067 -17.851 1.00 46.53 117 GLU A C 1
ATOM 959 O O . GLU A 1 117 ? -2.382 -2.995 -18.032 1.00 46.53 117 GLU A O 1
ATOM 964 N N . GLU A 1 118 ? -4.132 -3.737 -16.825 1.00 52.34 118 GLU A N 1
ATOM 965 C CA . GLU A 1 118 ? -3.428 -4.234 -15.650 1.00 52.34 118 GLU A CA 1
ATOM 966 C C . GLU A 1 118 ? -3.218 -5.745 -15.631 1.00 52.34 118 GLU A C 1
ATOM 968 O O . GLU A 1 118 ? -4.188 -6.522 -15.549 1.00 52.34 118 GLU A O 1
#

Sequence (118 aa):
MREEEGRKMWGRVLVHDRMTTPHTPPRRMWDLYANRVVLYWVAHEGRCAISHAWVDEKDRGDVMTPTNGKGWPVPVLKDADLDLIRTEMLNHEAQYAWLDVLCLRQQGGNGEHLRLEE